Protein AF-A0A5R8WIN7-F1 (afdb_monomer)

Solvent-accessible surface area (backbone atoms only — not comparable to full-atom values): 8997 Å² total; per-residue (Å²): 134,65,48,34,38,40,41,27,43,54,44,61,59,91,63,61,66,78,70,47,39,61,51,52,53,49,53,54,49,48,39,52,52,53,24,51,54,38,38,76,71,63,28,45,42,38,17,36,42,19,38,67,40,71,72,57,48,56,53,51,52,52,47,36,61,76,68,68,52,62,88,74,41,62,40,78,40,64,68,88,68,51,72,68,55,49,50,52,42,50,51,45,54,48,51,52,52,51,51,62,56,36,62,74,82,56,88,80,85,71,91,79,70,72,74,48,61,43,47,55,55,31,42,52,52,39,50,55,55,48,50,69,76,40,56,72,47,67,92,48,53,56,84,80,81,48,72,95,78,41,90,57,76,36,66,37,48,87

Organism: NCBI:txid2025313

Mean predicted aligned error: 6.23 Å

Secondary structure (DSSP, 8-state):
-PPEEEEEEEE--S---TTHHHHHHHHHHHHHHHHHHHHHTT-EEEEEEEES-HHHHHHHHHHHHHTTPPTTSEEEE-----HHHHHHHHHHHHHHHHHHHHTTT--SS-TT--TTHHHHHHHHHHHHHHHHH-GGGTTT------GGG---SEEEE-

Nearest PDB structures (foldseek):
  8aer-assembly1_A  TM=4.902E-01  e=1.896E+00  Chloroflexus aurantiacus J-10-fl
  6pb3-assembly1_A  TM=5.197E-01  e=5.372E+00  marine metagenome
  3ldf-assembly1_A  TM=4.656E-01  e=4.716E+00  Streptococcus mutans UA159
  3va3-assembly1_B  TM=2.639E-01  e=3.406E+00  Escherichia coli K-12

Structure (mmCIF, N/CA/C/O backbone):
data_AF-A0A5R8WIN7-F1
#
_entry.id   AF-A0A5R8WIN7-F1
#
loop_
_atom_site.group_PDB
_atom_site.id
_atom_site.type_symbol
_atom_site.label_atom_id
_atom_site.label_alt_id
_atom_site.label_comp_id
_atom_site.label_asym_id
_atom_site.label_entity_id
_atom_site.label_seq_id
_atom_site.pdbx_PDB_ins_code
_at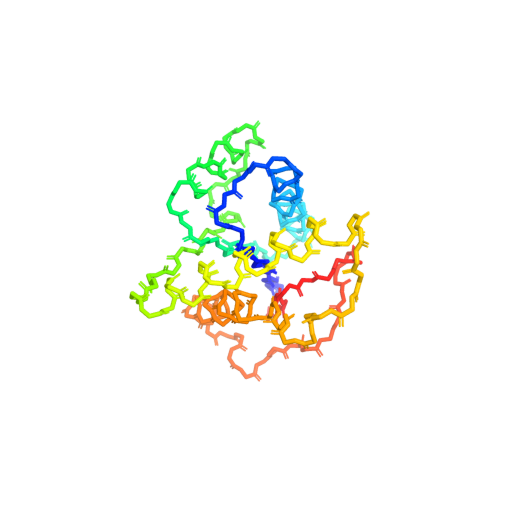om_site.Cartn_x
_atom_site.Cartn_y
_atom_site.Cartn_z
_atom_site.occupancy
_atom_site.B_iso_or_equiv
_atom_site.auth_seq_id
_atom_site.auth_comp_id
_atom_site.auth_asym_id
_atom_site.auth_atom_id
_atom_site.pdbx_PDB_model_num
ATOM 1 N N . MET A 1 1 ? -12.106 -4.880 25.386 1.00 61.53 1 MET A N 1
ATOM 2 C CA . MET A 1 1 ? -10.945 -4.252 24.720 1.00 61.53 1 MET A CA 1
ATOM 3 C C . MET A 1 1 ? -11.225 -4.264 23.227 1.00 61.53 1 MET A C 1
ATOM 5 O O . MET A 1 1 ? -11.800 -5.241 22.769 1.00 61.53 1 MET A O 1
ATOM 9 N N . SER A 1 2 ? -10.935 -3.175 22.514 1.00 79.94 2 SER A N 1
ATOM 10 C CA . SER A 1 2 ? -11.125 -3.096 21.058 1.00 79.94 2 SER A CA 1
ATOM 11 C C . SER A 1 2 ? -9.909 -3.725 20.375 1.00 79.94 2 SER A C 1
ATOM 13 O O . SER A 1 2 ? -8.787 -3.333 20.688 1.00 79.94 2 SER A O 1
ATOM 15 N N . THR A 1 3 ? -10.124 -4.720 19.513 1.00 92.06 3 THR A N 1
ATOM 16 C CA . THR A 1 3 ? -9.058 -5.355 18.722 1.00 92.06 3 THR A CA 1
ATOM 17 C C . THR A 1 3 ? -8.518 -4.367 17.693 1.00 92.06 3 THR A C 1
ATOM 19 O O . THR A 1 3 ? -9.284 -3.620 17.081 1.00 92.06 3 THR A O 1
ATOM 22 N N . THR A 1 4 ? -7.206 -4.362 17.489 1.00 93.94 4 THR A N 1
ATOM 23 C CA . THR A 1 4 ? -6.546 -3.586 16.438 1.00 93.94 4 THR A CA 1
ATOM 24 C C . THR A 1 4 ? -6.247 -4.481 15.248 1.00 93.94 4 THR A C 1
ATOM 26 O O . THR A 1 4 ? -5.699 -5.562 15.421 1.00 93.94 4 THR A O 1
ATOM 29 N N . HIS A 1 5 ? -6.562 -4.023 14.038 1.00 94.44 5 HIS A N 1
ATOM 30 C CA . HIS A 1 5 ? -6.241 -4.691 12.779 1.00 94.44 5 HIS A CA 1
ATOM 31 C C . HIS A 1 5 ? -5.295 -3.831 11.943 1.00 94.44 5 HIS A C 1
ATOM 33 O O . HIS A 1 5 ? -5.475 -2.620 11.819 1.00 94.44 5 HIS A O 1
ATOM 39 N N . VAL A 1 6 ? -4.295 -4.454 11.334 1.00 95.50 6 VAL A N 1
ATOM 40 C CA . VAL A 1 6 ? -3.346 -3.780 10.450 1.00 95.50 6 VAL A CA 1
ATOM 41 C C . VAL A 1 6 ? -3.300 -4.508 9.118 1.00 95.50 6 VAL A C 1
ATOM 43 O O . VAL A 1 6 ? -3.049 -5.710 9.076 1.00 95.50 6 VAL A O 1
ATOM 46 N N . PHE A 1 7 ? -3.548 -3.771 8.038 1.00 95.94 7 PHE A N 1
ATOM 47 C CA . PHE A 1 7 ? -3.573 -4.269 6.665 1.00 95.94 7 PHE A CA 1
ATOM 48 C C . PHE A 1 7 ? -2.446 -3.628 5.863 1.00 95.94 7 PHE A C 1
ATOM 50 O O . PHE A 1 7 ? -2.218 -2.424 5.971 1.00 95.94 7 PHE A O 1
ATOM 57 N N . GLY A 1 8 ? -1.775 -4.403 5.019 1.00 95.88 8 GLY A N 1
ATOM 58 C CA . GLY A 1 8 ? -0.698 -3.910 4.174 1.00 95.88 8 GLY A CA 1
ATOM 59 C C . GLY A 1 8 ? -0.784 -4.419 2.742 1.00 95.88 8 GLY A C 1
ATOM 60 O O . GLY A 1 8 ? -1.128 -5.577 2.498 1.00 95.88 8 GLY A O 1
ATOM 61 N N . MET A 1 9 ? -0.452 -3.541 1.796 1.00 96.00 9 MET A N 1
ATOM 62 C CA . MET A 1 9 ? -0.209 -3.891 0.398 1.00 96.00 9 MET A CA 1
ATOM 63 C C . MET A 1 9 ? 1.090 -3.255 -0.110 1.00 96.00 9 MET A C 1
ATOM 65 O O . MET A 1 9 ? 1.410 -2.117 0.227 1.00 96.00 9 MET A O 1
ATOM 69 N N . ALA A 1 10 ? 1.818 -3.963 -0.964 1.00 95.31 10 ALA A N 1
ATOM 70 C CA . ALA A 1 10 ? 3.082 -3.566 -1.560 1.00 95.31 10 ALA A CA 1
ATOM 71 C C . ALA A 1 10 ? 2.970 -3.557 -3.089 1.00 95.31 10 ALA A C 1
ATOM 73 O O . ALA A 1 10 ? 2.525 -4.518 -3.719 1.00 95.31 10 ALA A O 1
ATOM 74 N N . LYS A 1 11 ? 3.365 -2.450 -3.730 1.00 94.12 11 LYS A N 1
ATOM 75 C CA . LYS A 1 11 ? 3.283 -2.300 -5.191 1.00 94.12 11 LYS A CA 1
ATOM 76 C C . LYS A 1 11 ? 4.598 -1.788 -5.758 1.00 94.12 11 LYS A C 1
ATOM 78 O O . LYS A 1 11 ? 4.901 -0.601 -5.727 1.00 94.12 11 LYS A O 1
ATOM 83 N N . SER A 1 12 ? 5.341 -2.699 -6.383 1.00 92.12 12 SER A N 1
ATOM 84 C CA . SER A 1 12 ? 6.673 -2.446 -6.950 1.00 92.12 12 SER A CA 1
ATOM 85 C C . SER A 1 12 ? 6.674 -1.806 -8.348 1.00 92.12 12 SER A C 1
ATOM 87 O O . SER A 1 12 ? 7.660 -1.880 -9.080 1.00 92.12 12 SER A O 1
ATOM 89 N N . SER A 1 13 ? 5.556 -1.212 -8.774 1.00 90.19 13 SER A N 1
ATOM 90 C CA . SER A 1 13 ? 5.455 -0.564 -10.088 1.00 90.19 13 SER A CA 1
ATOM 91 C C . SER A 1 13 ? 6.221 0.755 -10.097 1.00 90.19 13 SER A C 1
ATOM 93 O O . SER A 1 13 ? 5.907 1.626 -9.305 1.00 90.19 13 SER A O 1
ATOM 95 N N . LEU A 1 14 ? 7.159 0.925 -11.033 1.00 89.00 14 LEU A N 1
ATOM 96 C CA . LEU A 1 14 ? 7.971 2.147 -11.160 1.00 89.00 14 LEU A CA 1
ATOM 97 C C . LEU A 1 14 ? 7.224 3.340 -11.775 1.00 89.00 14 LEU A C 1
ATOM 99 O O . LEU A 1 14 ? 7.597 4.491 -11.569 1.00 89.00 14 LEU A O 1
ATOM 103 N N . ASP A 1 15 ? 6.177 3.055 -12.544 1.00 89.00 15 ASP A N 1
ATOM 104 C CA . ASP A 1 15 ? 5.336 4.028 -13.232 1.00 89.00 15 ASP A CA 1
ATOM 105 C C . ASP A 1 15 ? 3.861 3.626 -13.105 1.00 89.00 15 ASP A C 1
ATOM 107 O O . ASP A 1 15 ? 3.536 2.478 -12.788 1.00 89.00 15 ASP A O 1
ATOM 111 N N . LEU A 1 16 ? 2.966 4.571 -13.394 1.00 90.44 16 LEU A N 1
ATOM 112 C CA . LEU A 1 16 ? 1.516 4.363 -13.385 1.00 90.44 16 LEU A CA 1
ATOM 113 C C . LEU A 1 16 ? 0.924 4.335 -14.801 1.00 90.44 16 LEU A C 1
ATOM 115 O O . LEU A 1 16 ? -0.207 4.767 -15.012 1.00 90.44 16 LEU A O 1
ATOM 119 N N . LEU A 1 17 ? 1.676 3.854 -15.791 1.00 88.50 17 LEU A N 1
ATOM 120 C CA . LEU A 1 17 ? 1.189 3.768 -17.166 1.00 88.50 17 LEU A CA 1
ATOM 121 C C . LEU A 1 17 ? 0.262 2.559 -17.362 1.00 88.50 17 LEU A C 1
ATOM 123 O O . LEU A 1 17 ? 0.406 1.507 -16.728 1.00 88.50 17 LEU A O 1
ATOM 127 N N . GLY A 1 18 ? -0.697 2.713 -18.277 1.00 87.69 18 GLY A N 1
ATOM 128 C CA . GLY A 1 18 ? -1.672 1.677 -18.616 1.00 87.69 18 GLY A CA 1
ATOM 129 C C . GLY A 1 18 ? -2.487 1.213 -17.405 1.00 87.69 18 GLY A C 1
ATOM 130 O O . GLY A 1 18 ? -2.952 2.021 -16.602 1.00 87.69 18 GLY A O 1
ATOM 131 N N . ALA A 1 19 ? -2.630 -0.108 -17.258 1.00 89.12 19 ALA A N 1
ATOM 132 C CA . ALA A 1 19 ? -3.464 -0.712 -16.219 1.00 89.12 19 ALA A CA 1
ATOM 133 C C . ALA A 1 19 ? -2.927 -0.556 -14.782 1.00 89.12 19 ALA A C 1
ATOM 135 O O . ALA A 1 19 ? -3.646 -0.816 -13.816 1.00 89.12 19 ALA A O 1
ATOM 136 N N . LYS A 1 20 ? -1.659 -0.152 -14.612 1.00 92.25 20 LYS A N 1
ATOM 137 C CA . LYS A 1 20 ? -1.011 -0.066 -13.292 1.00 92.25 20 LYS A CA 1
ATOM 138 C C . LYS A 1 20 ? -1.682 0.972 -12.397 1.00 92.25 20 LYS A C 1
ATOM 140 O O . LYS A 1 20 ? -1.847 0.725 -11.206 1.00 92.25 20 LYS A O 1
ATOM 145 N N . ARG A 1 21 ? -2.125 2.094 -12.977 1.00 94.19 21 ARG A N 1
ATOM 146 C CA . ARG A 1 21 ? -2.829 3.152 -12.243 1.00 94.19 21 ARG A CA 1
ATOM 147 C C . ARG A 1 21 ? -4.125 2.647 -11.619 1.00 94.19 21 ARG A C 1
ATOM 149 O O . ARG A 1 21 ? -4.323 2.844 -10.429 1.00 94.19 21 ARG A O 1
ATOM 156 N N . GLN A 1 22 ? -4.976 1.987 -12.408 1.00 95.19 22 GLN A N 1
ATOM 157 C CA . GLN A 1 22 ? -6.265 1.492 -11.915 1.00 95.19 22 GLN A CA 1
ATOM 158 C C . GLN A 1 22 ? -6.079 0.376 -10.884 1.00 95.19 22 GLN A C 1
ATOM 160 O O . GLN A 1 22 ? -6.812 0.327 -9.903 1.00 95.19 22 GLN A O 1
ATOM 165 N N . LYS A 1 23 ? -5.076 -0.495 -11.072 1.00 94.56 23 LYS A N 1
ATOM 166 C CA . LYS A 1 23 ? -4.745 -1.538 -10.091 1.00 94.56 23 LYS A CA 1
ATOM 167 C C . LYS A 1 23 ? -4.302 -0.941 -8.755 1.00 94.56 23 LYS A C 1
ATOM 169 O O . LYS A 1 23 ? -4.819 -1.351 -7.724 1.00 94.56 23 LYS A O 1
ATOM 174 N N . LEU A 1 24 ? -3.413 0.053 -8.779 1.00 96.75 24 LEU A N 1
ATOM 175 C CA . LEU A 1 24 ? -2.968 0.732 -7.563 1.00 96.75 24 LEU A CA 1
ATOM 176 C C . LEU A 1 24 ? -4.114 1.497 -6.879 1.00 96.75 24 LEU A C 1
ATOM 178 O O . LEU A 1 24 ? -4.231 1.438 -5.660 1.00 96.75 24 LEU A O 1
ATOM 182 N N . GLU A 1 25 ? -4.973 2.181 -7.644 1.00 97.69 25 GLU A N 1
ATOM 183 C CA . GLU A 1 25 ? -6.157 2.871 -7.100 1.00 97.69 25 GLU A CA 1
ATOM 184 C C . GLU A 1 25 ? -7.109 1.876 -6.424 1.00 97.69 25 GLU A C 1
ATOM 186 O O . GLU A 1 25 ? -7.597 2.135 -5.327 1.00 97.69 25 GLU A O 1
ATOM 191 N N . LEU A 1 26 ? -7.326 0.708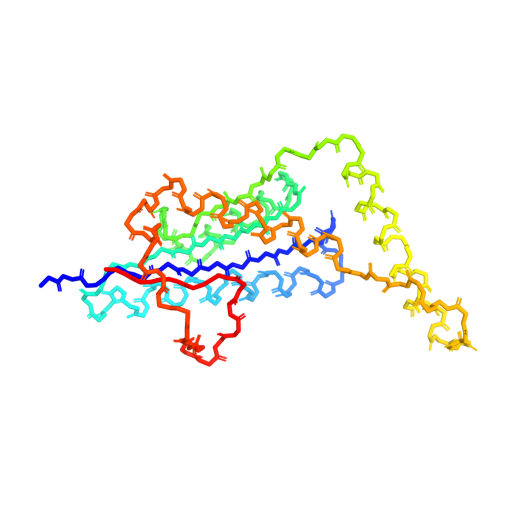 -7.035 1.00 96.94 26 LEU A N 1
ATOM 192 C CA . LEU A 1 26 ? -8.150 -0.351 -6.459 1.00 96.94 26 LEU A CA 1
ATOM 193 C C . LEU A 1 26 ? -7.544 -0.915 -5.167 1.00 96.94 26 LEU A C 1
ATOM 195 O O . LEU A 1 26 ? -8.267 -1.106 -4.195 1.00 96.94 26 LEU A O 1
ATOM 199 N N . ASP A 1 27 ? -6.236 -1.160 -5.140 1.00 96.94 27 ASP A N 1
ATOM 200 C CA . ASP A 1 27 ? -5.528 -1.639 -3.947 1.00 96.94 27 ASP A CA 1
ATOM 201 C C . ASP A 1 27 ? -5.590 -0.619 -2.798 1.00 96.94 27 ASP A C 1
ATOM 203 O O . ASP A 1 27 ? -5.882 -0.979 -1.657 1.00 96.94 27 ASP A O 1
ATOM 207 N N . PHE A 1 28 ? -5.435 0.671 -3.106 1.00 98.12 28 PHE A N 1
ATOM 208 C CA . PHE A 1 28 ? -5.662 1.754 -2.149 1.00 98.12 28 PHE A CA 1
ATOM 209 C C . PHE A 1 28 ? -7.099 1.746 -1.602 1.00 98.12 28 PHE A C 1
ATOM 211 O O . PHE A 1 28 ? -7.301 1.797 -0.389 1.00 98.12 28 PHE A O 1
ATOM 218 N N . LEU A 1 29 ? -8.107 1.622 -2.471 1.00 98.00 29 LEU A N 1
ATOM 219 C CA . LEU A 1 29 ? -9.512 1.580 -2.053 1.00 98.00 29 LEU A CA 1
ATOM 220 C C . LEU A 1 29 ? -9.849 0.337 -1.221 1.00 98.00 29 LEU A C 1
ATOM 222 O O . LEU A 1 29 ? -10.664 0.432 -0.305 1.00 98.00 29 LEU A O 1
ATOM 226 N N . ARG A 1 30 ? -9.206 -0.810 -1.480 1.00 97.62 30 ARG A N 1
ATOM 227 C CA . ARG A 1 30 ? -9.345 -2.012 -0.641 1.00 97.62 30 ARG A CA 1
ATOM 228 C C . ARG A 1 30 ? -8.882 -1.749 0.787 1.00 97.62 30 ARG A C 1
ATOM 230 O O . ARG A 1 30 ? -9.608 -2.097 1.714 1.00 97.62 30 ARG A O 1
ATOM 237 N N . LEU A 1 31 ? -7.724 -1.108 0.966 1.00 98.00 31 LEU A N 1
ATOM 238 C CA . LEU A 1 31 ? -7.218 -0.732 2.291 1.00 98.00 31 LEU A CA 1
ATOM 239 C C . LEU A 1 31 ? -8.182 0.216 3.011 1.00 98.00 31 LEU A C 1
ATOM 241 O O . LEU A 1 31 ? -8.525 -0.028 4.166 1.00 98.00 31 LEU A O 1
ATOM 245 N N . VAL A 1 32 ? -8.664 1.256 2.320 1.00 98.25 32 VAL A N 1
ATOM 246 C CA . VAL A 1 32 ? -9.641 2.209 2.876 1.00 98.25 32 VAL A CA 1
ATOM 247 C C . VAL A 1 32 ? -10.903 1.484 3.339 1.00 98.25 32 VAL A C 1
ATOM 249 O O . VAL A 1 32 ? -11.319 1.650 4.485 1.00 98.25 32 VAL A O 1
ATOM 252 N N . TYR A 1 33 ? -11.481 0.651 2.471 1.00 97.69 33 TYR A N 1
ATOM 253 C CA . TYR A 1 33 ? -12.700 -0.092 2.771 1.00 97.69 33 TYR A CA 1
ATOM 254 C C . TYR A 1 33 ? -12.514 -1.046 3.953 1.00 97.69 33 TYR A C 1
ATOM 256 O O . TYR A 1 33 ? -13.355 -1.072 4.850 1.00 97.69 33 TYR A O 1
ATOM 264 N N . ALA A 1 34 ? -11.403 -1.786 3.996 1.00 97.00 34 ALA A N 1
ATOM 265 C CA . ALA A 1 34 ? -11.111 -2.688 5.103 1.00 97.00 34 ALA A CA 1
ATOM 266 C C . ALA A 1 34 ? -10.995 -1.935 6.430 1.00 97.00 34 ALA A C 1
ATOM 268 O O . ALA A 1 34 ? -11.644 -2.302 7.409 1.00 97.00 34 ALA A O 1
ATOM 269 N N . CYS A 1 35 ? -10.249 -0.830 6.458 1.00 97.50 35 CYS A N 1
ATOM 270 C CA . CYS A 1 35 ? -10.087 -0.060 7.686 1.00 97.50 35 CYS A CA 1
ATOM 271 C C . CYS A 1 35 ? -11.417 0.529 8.170 1.00 97.50 35 CYS A C 1
ATOM 273 O O . CYS A 1 35 ? -11.758 0.392 9.343 1.00 97.50 35 CYS A O 1
ATOM 275 N N . GLN A 1 36 ? -12.206 1.118 7.267 1.00 97.25 36 GLN A N 1
ATOM 276 C CA . GLN A 1 36 ? -13.527 1.655 7.602 1.00 97.25 36 GLN A CA 1
ATOM 277 C C . GLN A 1 36 ? -14.487 0.569 8.088 1.00 97.25 36 GLN A C 1
ATOM 279 O O . GLN A 1 36 ? -15.213 0.789 9.055 1.00 97.25 36 GLN A O 1
ATOM 284 N N . HIS A 1 37 ? -14.477 -0.608 7.456 1.00 96.50 37 HIS A N 1
ATOM 285 C CA . HIS A 1 37 ? -15.310 -1.734 7.862 1.00 96.50 37 HIS A CA 1
ATOM 286 C C . HIS A 1 37 ? -15.018 -2.144 9.308 1.00 96.50 37 HIS A C 1
ATOM 288 O O . HIS A 1 37 ? -15.935 -2.217 10.123 1.00 96.50 37 HIS A O 1
ATOM 294 N N . TYR A 1 38 ? -13.753 -2.364 9.663 1.00 95.62 38 TYR A N 1
ATOM 295 C CA . TYR A 1 38 ? -13.391 -2.768 11.023 1.00 95.62 38 TYR A CA 1
ATOM 296 C C . TYR A 1 38 ? -13.625 -1.650 12.050 1.00 95.62 38 TYR A C 1
ATOM 298 O O . TYR A 1 38 ? -14.132 -1.924 13.138 1.00 95.62 38 TYR A O 1
ATOM 306 N N . GLN A 1 39 ? -13.361 -0.389 11.694 1.00 96.44 39 GLN A N 1
ATOM 307 C CA . GLN A 1 39 ? -13.676 0.757 12.556 1.00 96.44 39 GLN A CA 1
ATOM 308 C C . GLN A 1 39 ? -15.178 0.887 12.834 1.00 96.44 39 GLN A C 1
ATOM 310 O O . GLN A 1 39 ? -15.575 1.108 13.978 1.00 96.44 39 GLN A O 1
ATOM 315 N N . ALA A 1 40 ? -16.028 0.666 11.827 1.00 96.12 40 ALA A N 1
ATOM 316 C CA . ALA A 1 40 ? -17.482 0.657 11.996 1.00 96.12 40 ALA A CA 1
ATOM 317 C C . ALA A 1 40 ? -17.974 -0.482 12.912 1.00 96.12 40 ALA A C 1
ATOM 319 O O . ALA A 1 40 ? -19.028 -0.361 13.529 1.00 96.12 40 ALA A O 1
ATOM 320 N N . ASN A 1 41 ? -17.195 -1.560 13.042 1.00 95.25 41 ASN A N 1
ATOM 321 C CA . ASN A 1 41 ? -17.459 -2.683 13.944 1.00 95.25 41 ASN A CA 1
ATOM 322 C C . ASN A 1 41 ? -16.782 -2.528 15.322 1.00 95.25 41 ASN A C 1
ATOM 324 O O . ASN A 1 41 ? -16.645 -3.498 16.064 1.00 95.25 41 ASN A O 1
ATOM 328 N N . GLY A 1 42 ? -16.343 -1.317 15.682 1.00 96.19 42 GLY A N 1
ATOM 329 C CA . GLY A 1 42 ? -15.782 -1.023 17.003 1.00 96.19 42 GLY A CA 1
ATOM 330 C C . GLY A 1 42 ? -14.339 -1.493 17.207 1.00 96.19 42 GLY A C 1
ATOM 331 O O . GLY A 1 42 ? -13.869 -1.521 18.348 1.00 96.19 42 GLY A O 1
ATOM 332 N N . CYS A 1 43 ? -13.632 -1.856 16.134 1.00 95.75 43 CYS A N 1
ATOM 333 C CA . CYS A 1 43 ? -12.207 -2.188 16.153 1.00 95.75 43 CYS A CA 1
ATOM 334 C C . CYS A 1 43 ? -11.344 -0.953 15.843 1.00 95.75 43 CYS A C 1
ATOM 336 O O . CYS A 1 43 ? -11.816 0.023 15.262 1.00 95.75 43 CYS A O 1
ATOM 338 N N . GLN A 1 44 ? -10.054 -0.997 16.166 1.00 95.69 44 GLN A N 1
ATOM 339 C CA . GLN A 1 44 ? -9.079 -0.099 15.547 1.00 95.69 44 GLN A CA 1
ATOM 340 C C . GLN A 1 44 ? -8.588 -0.727 14.243 1.00 95.69 44 GLN A C 1
ATOM 342 O O . GLN A 1 44 ? -8.425 -1.943 14.164 1.00 95.69 44 GLN A O 1
ATOM 347 N N . ALA A 1 45 ? -8.357 0.082 13.210 1.00 96.25 45 ALA A N 1
ATOM 348 C CA . ALA A 1 45 ? -7.839 -0.425 11.947 1.00 96.25 45 ALA A CA 1
ATOM 349 C C . ALA A 1 45 ? -6.950 0.589 11.230 1.00 96.25 45 ALA A C 1
ATOM 351 O O . ALA A 1 45 ? -7.306 1.768 11.160 1.00 96.25 45 ALA A O 1
ATOM 352 N N . PHE A 1 46 ? -5.835 0.102 10.684 1.00 96.88 46 PHE A N 1
ATOM 353 C CA . PHE A 1 46 ? -4.833 0.895 9.972 1.00 96.88 46 PHE A CA 1
ATOM 354 C C . PHE A 1 46 ? -4.415 0.204 8.674 1.00 96.88 46 PHE A C 1
ATOM 356 O O . PHE A 1 46 ? -4.171 -1.004 8.650 1.00 96.88 46 PHE A O 1
ATOM 363 N N . GLY A 1 47 ? -4.316 0.976 7.596 1.00 97.75 47 GLY A N 1
ATOM 364 C CA . GLY A 1 47 ? -3.847 0.513 6.298 1.00 97.75 47 GLY A CA 1
ATOM 365 C C . GLY A 1 47 ? -2.445 1.027 6.001 1.00 97.75 47 GLY A C 1
ATOM 366 O O . GLY A 1 47 ? -2.108 2.156 6.345 1.00 97.75 47 GLY A O 1
ATOM 367 N N . TYR A 1 48 ? -1.645 0.229 5.306 1.00 98.12 48 TYR A N 1
ATOM 368 C CA . TYR A 1 48 ? -0.324 0.612 4.825 1.00 98.12 48 TYR A CA 1
ATOM 369 C C . TYR A 1 48 ? -0.184 0.255 3.349 1.00 98.12 48 TYR A C 1
ATOM 371 O O . TYR A 1 48 ? -0.507 -0.856 2.932 1.00 98.12 48 TYR A O 1
ATOM 379 N N . LEU A 1 49 ? 0.308 1.196 2.548 1.00 98.06 49 LEU A N 1
ATOM 380 C CA . LEU A 1 49 ? 0.566 0.985 1.129 1.00 98.06 49 LEU A CA 1
ATOM 381 C C . LEU A 1 49 ? 2.014 1.351 0.807 1.00 98.06 49 LEU A C 1
ATOM 383 O O . LEU A 1 49 ? 2.389 2.524 0.837 1.00 98.06 49 LEU A O 1
ATOM 387 N N . ALA A 1 50 ? 2.819 0.342 0.482 1.00 97.38 50 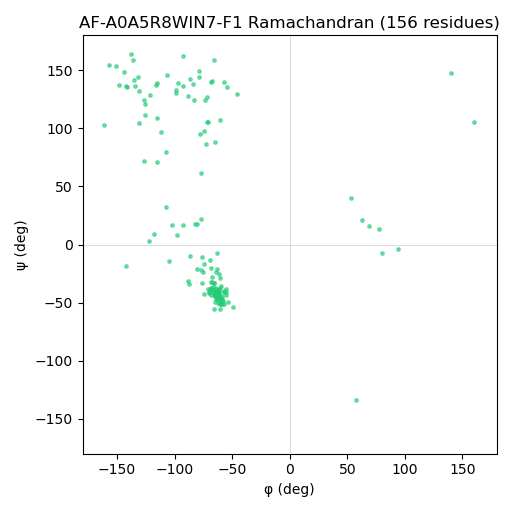ALA A N 1
ATOM 388 C CA . ALA A 1 50 ? 4.201 0.531 0.072 1.00 97.38 50 ALA A CA 1
ATOM 389 C C . ALA A 1 50 ? 4.308 0.753 -1.442 1.00 97.38 50 ALA A C 1
ATOM 391 O O . ALA A 1 50 ? 3.789 -0.037 -2.238 1.00 97.38 50 ALA A O 1
ATOM 392 N N . VAL A 1 51 ? 4.987 1.829 -1.844 1.00 96.25 51 VAL A N 1
ATOM 393 C CA . VAL A 1 51 ? 5.174 2.238 -3.247 1.00 96.25 51 VAL A CA 1
ATOM 394 C C . VAL A 1 51 ? 6.618 2.662 -3.498 1.00 96.25 51 VAL A C 1
ATOM 396 O O . VAL A 1 51 ? 7.346 3.016 -2.580 1.00 96.25 51 VAL A O 1
ATOM 399 N N . THR A 1 52 ? 7.054 2.640 -4.755 1.00 93.44 52 THR A N 1
ATOM 400 C CA . THR A 1 52 ? 8.482 2.775 -5.095 1.00 93.44 52 THR A CA 1
ATOM 401 C C . THR A 1 52 ? 8.983 4.210 -5.232 1.00 93.44 52 THR A C 1
ATOM 403 O O . THR A 1 52 ? 10.177 4.404 -5.438 1.00 93.44 52 THR A O 1
ATOM 406 N N . SER A 1 53 ? 8.111 5.224 -5.238 1.00 92.75 53 SER A N 1
ATOM 407 C CA . SER A 1 53 ? 8.542 6.608 -5.472 1.00 92.75 53 SER A CA 1
ATOM 408 C C . SER A 1 53 ? 7.587 7.660 -4.914 1.00 92.75 53 SER A C 1
ATOM 410 O O . SER A 1 53 ? 6.373 7.455 -4.845 1.00 92.75 53 SER A O 1
ATOM 412 N N . ALA A 1 54 ? 8.142 8.840 -4.627 1.00 91.94 54 ALA A N 1
ATOM 413 C CA . ALA A 1 54 ? 7.387 10.022 -4.210 1.00 91.94 54 ALA A CA 1
ATOM 414 C C . ALA A 1 54 ? 6.370 10.491 -5.272 1.00 91.94 54 ALA A C 1
ATOM 416 O O . ALA A 1 54 ? 5.321 11.039 -4.950 1.00 91.94 54 ALA A O 1
ATOM 417 N N . ALA A 1 55 ? 6.630 10.249 -6.560 1.00 93.38 55 ALA A N 1
ATOM 418 C CA . ALA A 1 55 ? 5.669 10.580 -7.614 1.00 93.38 55 ALA A CA 1
ATOM 419 C C . ALA A 1 55 ? 4.391 9.727 -7.511 1.00 93.38 55 ALA A C 1
ATOM 421 O O . ALA A 1 55 ? 3.281 10.226 -7.711 1.00 93.38 55 ALA A O 1
ATOM 422 N N . ILE A 1 56 ? 4.537 8.441 -7.174 1.00 95.38 56 ILE A N 1
ATOM 423 C CA . ILE A 1 56 ? 3.400 7.545 -6.938 1.00 95.38 56 ILE A CA 1
ATOM 424 C C . ILE A 1 56 ? 2.694 7.929 -5.639 1.00 95.38 56 ILE A C 1
ATOM 426 O O . ILE A 1 56 ? 1.467 7.996 -5.618 1.00 95.38 56 ILE A O 1
ATOM 430 N N . GLU A 1 57 ? 3.453 8.255 -4.593 1.00 95.31 57 GLU A N 1
ATOM 431 C CA . GLU A 1 57 ? 2.923 8.762 -3.324 1.00 95.31 57 GLU A CA 1
ATOM 432 C C . GLU A 1 57 ? 2.006 9.979 -3.535 1.00 95.31 57 GLU A C 1
ATOM 434 O O . GLU A 1 57 ? 0.852 9.974 -3.107 1.00 95.31 57 GLU A O 1
ATOM 439 N N . GLN A 1 58 ? 2.460 10.979 -4.297 1.00 95.69 58 GLN A N 1
ATOM 440 C CA . GLN A 1 58 ? 1.659 12.155 -4.649 1.00 95.69 58 GLN A CA 1
ATOM 441 C C . GLN A 1 58 ? 0.380 11.789 -5.413 1.00 95.69 58 GLN A C 1
ATOM 443 O O . GLN A 1 58 ? -0.657 12.435 -5.245 1.00 95.69 58 GLN A O 1
ATOM 448 N N . GLN A 1 59 ? 0.423 10.762 -6.265 1.00 96.81 59 GLN A N 1
ATOM 449 C CA . GLN A 1 59 ? -0.772 10.291 -6.957 1.00 96.81 59 GLN A CA 1
ATOM 450 C C . GLN A 1 59 ? -1.761 9.617 -5.996 1.00 96.81 59 GLN A C 1
ATOM 452 O O . GLN A 1 59 ? -2.965 9.835 -6.143 1.00 96.81 59 GLN A O 1
ATOM 457 N N . VAL A 1 60 ? -1.281 8.856 -5.008 1.00 96.62 60 VAL A N 1
ATOM 458 C CA . VAL A 1 60 ? -2.143 8.276 -3.969 1.00 96.62 60 VAL A CA 1
ATOM 459 C C . VAL A 1 60 ? -2.723 9.363 -3.065 1.00 96.62 60 VAL A C 1
ATOM 461 O O . VAL A 1 60 ? -3.913 9.325 -2.767 1.00 96.62 60 VAL A O 1
ATOM 464 N N . ALA A 1 61 ? -1.949 10.393 -2.718 1.00 95.81 61 ALA A N 1
ATOM 465 C CA . ALA A 1 61 ? -2.447 11.540 -1.959 1.00 95.81 61 ALA A CA 1
ATOM 466 C C . ALA A 1 61 ? -3.626 12.234 -2.668 1.00 95.81 61 ALA A C 1
ATOM 468 O O . ALA A 1 61 ? -4.639 12.542 -2.040 1.00 95.81 61 ALA A O 1
ATOM 469 N N . LYS A 1 62 ? -3.563 12.389 -4.000 1.00 97.19 62 LYS A N 1
ATOM 470 C CA . LYS A 1 62 ? -4.698 12.903 -4.794 1.00 97.19 62 LYS A CA 1
ATOM 471 C C . LYS A 1 62 ? -5.939 12.016 -4.676 1.00 97.19 62 LYS A C 1
ATOM 473 O O . LYS A 1 62 ? -7.052 12.539 -4.655 1.00 97.19 62 LYS A O 1
ATOM 478 N N . TRP A 1 63 ? -5.778 10.694 -4.614 1.00 98.00 63 TRP A N 1
ATOM 479 C CA . TRP A 1 63 ? -6.900 9.780 -4.388 1.00 98.00 63 TRP A CA 1
ATOM 480 C C . TRP A 1 63 ? -7.449 9.886 -2.971 1.00 98.00 63 TRP A C 1
ATOM 482 O O . TRP A 1 63 ? -8.665 9.934 -2.817 1.00 98.00 63 TRP A O 1
ATOM 492 N N . ALA A 1 64 ? -6.592 10.003 -1.957 1.00 97.56 64 ALA A N 1
ATOM 493 C CA . ALA A 1 64 ? -7.031 10.243 -0.587 1.00 97.56 64 ALA A CA 1
ATOM 494 C C . ALA A 1 64 ? -7.914 11.500 -0.499 1.00 97.56 64 ALA A C 1
ATOM 496 O O . ALA A 1 64 ? -8.997 11.443 0.078 1.00 97.56 64 ALA A O 1
ATOM 497 N N . THR A 1 65 ? -7.528 12.594 -1.169 1.00 97.38 65 THR A N 1
ATOM 498 C CA . THR A 1 65 ? -8.368 13.798 -1.282 1.00 97.38 65 THR A CA 1
ATOM 499 C C . THR A 1 65 ? -9.660 13.538 -2.061 1.00 97.38 65 THR A C 1
ATOM 501 O O . THR A 1 65 ? -10.737 13.874 -1.579 1.00 97.38 65 THR A O 1
ATOM 504 N N . LYS A 1 66 ? -9.578 12.919 -3.248 1.00 97.88 66 LYS A N 1
ATOM 505 C CA . LYS A 1 66 ? -10.737 12.611 -4.112 1.00 97.88 66 LYS A CA 1
ATOM 506 C C . LYS A 1 66 ? -11.803 11.787 -3.385 1.00 97.88 66 LYS A C 1
ATOM 508 O O . LYS A 1 66 ? -12.989 12.022 -3.584 1.00 97.88 66 LYS A O 1
ATOM 513 N N . TYR A 1 67 ? -11.375 10.817 -2.584 1.00 97.75 67 TYR A N 1
ATOM 514 C CA . TYR A 1 67 ? -12.245 9.881 -1.875 1.00 97.75 67 TYR A CA 1
ATOM 515 C C . TYR A 1 67 ? -12.513 10.280 -0.420 1.00 97.75 67 TYR A C 1
ATOM 517 O O . TYR A 1 67 ? -13.111 9.496 0.311 1.00 97.75 67 TYR A O 1
ATOM 525 N N . LEU A 1 68 ? -12.095 11.485 -0.006 1.00 96.81 68 LEU A N 1
ATOM 526 C CA . LEU A 1 68 ? -12.303 12.024 1.343 1.00 96.81 68 LEU A CA 1
ATOM 527 C C . LEU A 1 68 ? -11.812 11.070 2.446 1.00 96.81 68 LEU A C 1
ATOM 529 O O . LEU A 1 68 ? -12.459 10.883 3.475 1.00 96.81 68 LEU A O 1
ATOM 533 N N . VAL A 1 69 ? -10.664 10.437 2.211 1.00 97.12 69 VAL A N 1
ATOM 534 C CA . VAL A 1 69 ? -10.078 9.464 3.132 1.00 97.12 69 VAL A CA 1
ATOM 535 C C . VAL A 1 69 ? -9.540 10.198 4.366 1.00 97.12 69 VAL A C 1
ATOM 537 O O . VAL A 1 69 ? -8.744 11.128 4.205 1.00 97.12 69 VAL A O 1
ATOM 540 N N . PRO A 1 70 ? -9.926 9.795 5.592 1.00 94.69 70 PRO A N 1
ATOM 541 C CA . PRO A 1 70 ? -9.410 10.405 6.810 1.00 94.69 70 PRO A CA 1
ATOM 542 C C . PRO A 1 70 ? -7.877 10.323 6.898 1.00 94.69 70 PRO A C 1
ATOM 544 O O . PRO A 1 70 ? -7.301 9.275 6.575 1.00 94.69 70 PRO A O 1
ATOM 547 N N . PRO A 1 71 ? -7.199 11.384 7.375 1.00 92.75 71 PRO A N 1
ATOM 548 C CA . PRO A 1 71 ? -5.765 11.341 7.629 1.00 92.75 71 PRO A CA 1
ATOM 549 C C . PRO A 1 71 ? -5.392 10.180 8.558 1.00 92.75 71 PRO A C 1
ATOM 551 O O . PRO A 1 71 ? -6.058 9.940 9.562 1.00 92.75 71 PRO A O 1
ATOM 554 N N . GLY A 1 72 ? -4.325 9.456 8.220 1.00 92.06 72 GLY A N 1
ATOM 555 C CA . GLY A 1 72 ? -3.823 8.335 9.019 1.00 92.06 72 GLY A CA 1
ATOM 556 C C . GLY A 1 72 ? -4.570 7.008 8.841 1.00 92.06 72 GLY A C 1
ATOM 557 O O . GLY A 1 72 ? -4.078 5.997 9.333 1.00 92.06 72 GLY A O 1
ATOM 558 N N . LEU A 1 73 ? -5.696 6.971 8.111 1.00 96.44 73 LEU A N 1
ATOM 559 C CA . LEU A 1 73 ? -6.404 5.713 7.837 1.00 96.44 73 LEU A CA 1
ATOM 560 C C . LEU A 1 73 ? -5.557 4.762 6.981 1.00 96.44 73 LEU A C 1
ATOM 562 O O . LEU A 1 73 ? -5.492 3.568 7.258 1.00 96.44 73 LEU A O 1
ATOM 566 N N . VAL A 1 74 ? -4.904 5.305 5.949 1.00 97.69 74 VAL A N 1
ATOM 567 C CA . VAL A 1 74 ? -3.932 4.590 5.116 1.00 97.69 74 VAL A CA 1
ATOM 568 C C . VAL A 1 74 ? -2.629 5.380 5.096 1.00 97.69 74 VAL A C 1
ATOM 570 O O . VAL A 1 74 ? -2.610 6.536 4.676 1.00 97.69 74 VAL A O 1
ATOM 573 N N . GLN A 1 75 ? -1.545 4.757 5.544 1.00 97.38 75 GLN A N 1
ATOM 574 C CA . GLN A 1 75 ? -0.204 5.326 5.557 1.00 97.38 75 GLN A CA 1
ATOM 575 C C . GLN A 1 75 ? 0.595 4.861 4.339 1.00 97.38 75 GLN A C 1
ATOM 577 O O . GLN A 1 75 ? 0.538 3.695 3.945 1.00 97.38 75 GLN A O 1
ATOM 582 N N . LEU A 1 76 ? 1.360 5.773 3.743 1.00 96.88 76 LEU A N 1
ATOM 583 C CA . LEU A 1 76 ? 2.235 5.459 2.617 1.00 96.88 76 LEU A CA 1
ATOM 584 C C . LEU A 1 76 ? 3.635 5.119 3.115 1.00 96.88 76 LEU A C 1
ATOM 586 O O . LEU A 1 76 ? 4.179 5.796 3.984 1.00 96.88 76 LEU A O 1
ATOM 590 N N . VAL A 1 77 ? 4.213 4.064 2.545 1.00 96.69 77 VAL A N 1
ATOM 591 C CA . VAL A 1 77 ? 5.593 3.650 2.801 1.00 96.69 77 VAL A CA 1
ATOM 592 C C . VAL A 1 77 ? 6.372 3.804 1.503 1.00 96.69 77 VAL A C 1
ATOM 594 O O . VAL A 1 77 ? 6.173 3.051 0.552 1.00 96.69 77 VAL A O 1
ATOM 597 N N . VAL A 1 78 ? 7.260 4.792 1.458 1.00 95.50 78 VAL A N 1
ATOM 598 C CA . VAL A 1 78 ? 8.182 4.995 0.337 1.00 95.50 78 VAL A CA 1
ATOM 599 C C . VAL A 1 78 ? 9.588 4.692 0.849 1.00 95.50 78 VAL A C 1
ATOM 601 O O . VAL A 1 78 ? 10.183 5.547 1.507 1.00 95.50 78 VAL A O 1
ATOM 604 N N . PRO A 1 79 ? 10.117 3.473 0.644 1.00 91.88 79 PRO A N 1
ATOM 605 C CA . PRO A 1 79 ? 11.445 3.155 1.136 1.00 91.88 79 PRO A CA 1
ATOM 606 C C . PRO A 1 79 ? 12.502 3.953 0.376 1.00 91.88 79 PRO A C 1
ATOM 608 O O . PRO A 1 79 ? 12.429 4.117 -0.843 1.00 91.88 79 PRO A O 1
ATOM 611 N N . ALA A 1 80 ? 13.511 4.416 1.109 1.00 90.44 80 ALA A N 1
ATOM 612 C CA . ALA A 1 80 ? 14.739 4.906 0.508 1.00 90.44 80 ALA A CA 1
ATOM 613 C C . ALA A 1 80 ? 15.506 3.699 -0.042 1.00 90.44 80 ALA A C 1
ATOM 615 O O . ALA A 1 80 ? 16.046 2.908 0.729 1.00 90.44 80 ALA A O 1
ATOM 616 N N . LEU A 1 81 ? 15.495 3.538 -1.362 1.00 87.94 81 LEU A N 1
ATOM 617 C CA . LEU A 1 81 ? 16.232 2.475 -2.037 1.00 87.94 81 LEU A CA 1
ATOM 618 C C . LEU A 1 81 ? 17.676 2.916 -2.258 1.00 87.94 81 LEU A C 1
ATOM 620 O O . LEU A 1 81 ? 17.925 4.053 -2.660 1.00 87.94 81 LEU A O 1
ATOM 624 N N . SER A 1 82 ? 18.620 2.010 -2.027 1.00 89.88 82 SER A N 1
ATOM 625 C CA . SER A 1 82 ? 20.000 2.191 -2.475 1.00 89.88 82 SER A CA 1
ATOM 626 C C . SER A 1 82 ? 20.083 2.186 -4.003 1.00 89.88 82 SER A C 1
ATOM 628 O O . SER A 1 82 ? 19.229 1.611 -4.685 1.00 89.88 82 SER A O 1
ATOM 630 N N . ASP A 1 83 ? 21.158 2.753 -4.556 1.00 89.81 83 ASP A N 1
ATOM 631 C CA . ASP A 1 83 ? 21.399 2.737 -6.005 1.00 89.81 83 ASP A CA 1
ATOM 632 C C . ASP A 1 83 ? 21.390 1.308 -6.571 1.00 89.81 83 ASP A C 1
ATOM 634 O O . ASP A 1 83 ? 20.841 1.059 -7.645 1.00 89.81 83 ASP A O 1
ATOM 638 N N . ALA A 1 84 ? 21.943 0.345 -5.826 1.00 88.06 84 ALA A N 1
ATOM 639 C CA . ALA A 1 84 ? 21.969 -1.064 -6.211 1.00 88.06 84 ALA A CA 1
ATOM 640 C C . ALA A 1 84 ? 20.561 -1.687 -6.256 1.00 88.06 84 ALA A C 1
ATOM 642 O O . ALA A 1 84 ? 20.223 -2.396 -7.209 1.00 88.06 84 ALA A O 1
ATOM 643 N N . GLU A 1 85 ? 19.712 -1.405 -5.263 1.00 89.25 85 GLU A N 1
ATOM 644 C CA . GLU A 1 85 ? 18.317 -1.865 -5.243 1.00 89.25 85 GLU A CA 1
ATOM 645 C C . GLU A 1 85 ? 17.499 -1.199 -6.349 1.00 89.25 85 GLU A C 1
ATOM 647 O O . GLU A 1 85 ? 16.723 -1.865 -7.035 1.00 89.25 85 GLU A O 1
ATOM 652 N N . GLN A 1 86 ? 17.710 0.098 -6.581 1.00 89.12 86 GLN A N 1
ATOM 653 C CA . GLN A 1 86 ? 17.041 0.834 -7.646 1.00 89.12 86 GLN A CA 1
ATOM 654 C C . GLN A 1 86 ? 17.419 0.284 -9.027 1.00 89.12 86 GLN A C 1
ATOM 656 O O . GLN A 1 86 ? 16.538 0.061 -9.862 1.00 89.12 86 GLN A O 1
ATOM 661 N N . GLN A 1 87 ? 18.703 0.008 -9.270 1.00 88.12 87 GLN A N 1
ATOM 662 C CA . GLN A 1 87 ? 19.167 -0.626 -10.506 1.00 88.12 87 GLN A CA 1
ATOM 663 C C . GLN A 1 87 ? 18.598 -2.038 -10.671 1.00 88.12 87 GLN A C 1
ATOM 665 O O . GLN A 1 87 ? 18.143 -2.391 -11.760 1.00 88.12 87 GLN A O 1
ATOM 670 N N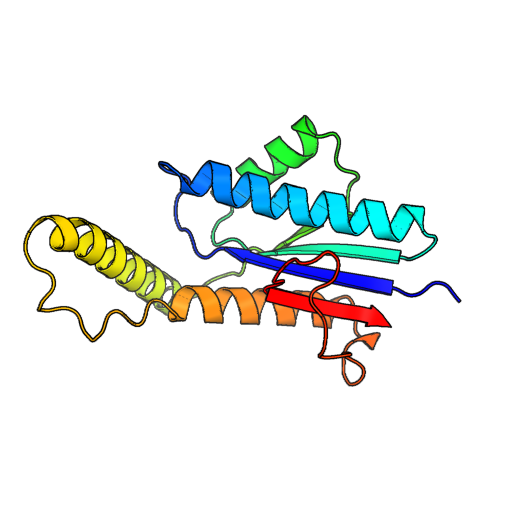 . SER A 1 88 ? 18.560 -2.826 -9.595 1.00 88.38 88 SER A N 1
ATOM 671 C CA . SER A 1 88 ? 17.996 -4.181 -9.606 1.00 88.38 88 SER A CA 1
ATOM 672 C C . SER A 1 88 ? 16.503 -4.168 -9.939 1.00 88.38 88 SER A C 1
ATOM 674 O O . SER A 1 88 ? 16.047 -4.934 -10.793 1.00 88.38 88 SER A O 1
ATOM 676 N N . LEU A 1 89 ? 15.754 -3.233 -9.349 1.00 87.69 89 LEU A N 1
ATOM 677 C CA . LEU A 1 89 ? 14.334 -3.032 -9.619 1.00 87.69 89 LEU A CA 1
ATOM 678 C C . LEU A 1 89 ? 14.091 -2.585 -11.068 1.00 87.69 89 LEU A C 1
ATOM 680 O O . LEU A 1 89 ? 13.216 -3.127 -11.746 1.00 87.69 89 LEU A O 1
ATOM 684 N N . LEU A 1 90 ? 14.885 -1.638 -11.577 1.00 89.50 90 LEU A N 1
ATOM 685 C CA . LEU A 1 90 ? 14.830 -1.199 -12.976 1.00 89.50 90 LEU A CA 1
ATOM 686 C C . LEU A 1 90 ? 15.112 -2.353 -13.943 1.00 89.50 90 LEU A C 1
ATOM 688 O O . LEU A 1 90 ? 14.365 -2.540 -14.907 1.00 89.50 90 LEU A O 1
ATOM 692 N N . ALA A 1 91 ? 16.146 -3.149 -13.671 1.00 86.69 91 ALA A N 1
ATOM 693 C CA . ALA A 1 91 ? 16.513 -4.299 -14.486 1.00 86.69 91 ALA A CA 1
ATOM 694 C C . ALA A 1 91 ? 15.399 -5.358 -14.501 1.00 86.69 91 ALA A C 1
ATOM 696 O O . ALA A 1 91 ? 15.038 -5.853 -15.570 1.00 86.69 91 ALA A O 1
ATOM 697 N N . GLU A 1 92 ? 14.795 -5.661 -13.347 1.00 87.94 92 GLU A N 1
ATOM 698 C CA . GLU A 1 92 ? 13.649 -6.571 -13.253 1.00 87.94 92 GLU A CA 1
ATOM 699 C C . GLU A 1 92 ? 12.452 -6.062 -14.069 1.00 87.94 92 GLU A C 1
ATOM 701 O O . GLU A 1 92 ? 11.892 -6.799 -14.885 1.00 87.94 92 GLU A O 1
ATOM 706 N N . LYS A 1 93 ? 12.071 -4.786 -13.920 1.00 87.50 93 LYS A N 1
ATOM 707 C CA . LYS A 1 93 ? 10.936 -4.230 -14.676 1.00 87.50 93 LYS A CA 1
ATOM 708 C C . LYS A 1 93 ? 11.226 -4.141 -16.175 1.00 87.50 93 LYS A C 1
ATOM 710 O O . LYS A 1 93 ? 10.310 -4.350 -16.973 1.00 87.50 93 LYS A O 1
ATOM 715 N N . GLY A 1 94 ? 12.481 -3.910 -16.559 1.00 83.69 94 GLY A N 1
ATOM 716 C CA . GLY A 1 94 ? 12.952 -4.007 -17.939 1.00 83.69 94 GLY A CA 1
ATOM 717 C C . GLY A 1 94 ? 12.758 -5.412 -18.514 1.00 83.69 94 GLY A C 1
ATOM 718 O O . GLY A 1 94 ? 12.113 -5.560 -19.555 1.00 83.69 94 GLY A O 1
ATOM 719 N N . ARG A 1 95 ? 13.218 -6.450 -17.799 1.00 82.94 95 ARG A N 1
ATOM 720 C CA . ARG A 1 95 ? 13.012 -7.861 -18.178 1.00 82.94 95 ARG A CA 1
ATOM 721 C C . ARG A 1 95 ? 11.529 -8.214 -18.288 1.00 82.94 95 ARG A C 1
ATOM 723 O O . ARG A 1 95 ? 11.125 -8.805 -19.284 1.00 82.94 95 ARG A O 1
ATOM 730 N N . ASN A 1 96 ? 10.700 -7.788 -17.334 1.00 81.31 96 ASN A N 1
ATOM 731 C CA . ASN A 1 96 ? 9.254 -8.036 -17.357 1.00 81.31 96 ASN A CA 1
ATOM 732 C C . ASN A 1 96 ? 8.565 -7.365 -18.554 1.00 81.31 96 ASN A C 1
ATOM 734 O O . ASN A 1 96 ? 7.678 -7.951 -19.176 1.00 81.31 96 ASN A O 1
ATOM 738 N N . ARG A 1 97 ? 8.978 -6.142 -18.911 1.00 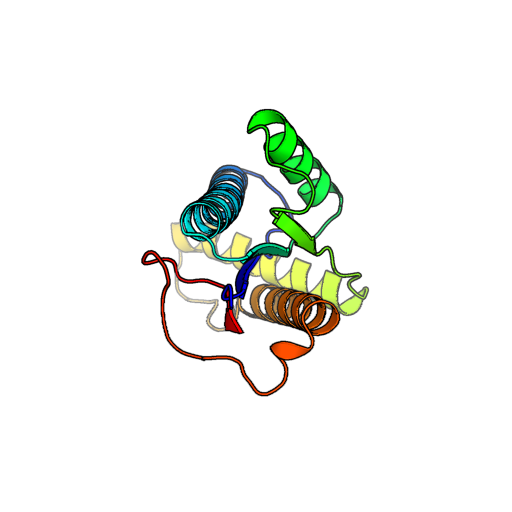80.50 97 ARG A N 1
ATOM 739 C CA . ARG A 1 97 ? 8.467 -5.445 -20.098 1.00 80.50 97 ARG A CA 1
ATOM 740 C C . ARG A 1 97 ? 8.839 -6.190 -21.379 1.00 80.50 97 ARG A C 1
ATOM 742 O O . ARG A 1 97 ? 7.964 -6.399 -22.214 1.00 80.50 97 ARG A O 1
ATOM 749 N N . LEU A 1 98 ? 10.099 -6.605 -21.514 1.00 77.75 98 LEU A N 1
ATOM 750 C CA . LEU A 1 98 ? 10.568 -7.385 -22.662 1.00 77.75 98 LEU A CA 1
ATOM 751 C C . LEU A 1 98 ? 9.862 -8.742 -22.747 1.00 77.75 98 LEU A C 1
ATOM 753 O O . LEU A 1 98 ? 9.394 -9.107 -23.817 1.00 77.75 98 LEU A O 1
ATOM 757 N N . GLY A 1 99 ? 9.699 -9.447 -21.625 1.00 71.62 99 GLY A N 1
ATOM 758 C CA . GLY A 1 99 ? 8.973 -10.715 -21.564 1.00 71.62 99 GLY A CA 1
ATOM 759 C C . GLY A 1 99 ? 7.501 -10.586 -21.969 1.00 71.62 99 GLY A C 1
ATOM 760 O O . GLY A 1 99 ? 6.988 -11.439 -22.686 1.00 71.62 99 GLY A O 1
ATOM 761 N N . ASN A 1 100 ? 6.824 -9.503 -21.577 1.00 70.25 100 ASN A N 1
ATOM 762 C CA . ASN A 1 100 ? 5.441 -9.246 -21.994 1.00 70.25 100 ASN A CA 1
ATOM 763 C C . ASN A 1 100 ? 5.316 -8.926 -23.492 1.00 70.25 100 ASN A C 1
ATOM 765 O O . ASN A 1 100 ? 4.307 -9.281 -24.091 1.00 70.25 100 ASN A O 1
ATOM 769 N N . LEU A 1 101 ? 6.325 -8.286 -24.093 1.00 69.06 101 LEU A N 1
ATOM 770 C CA . LEU A 1 101 ? 6.380 -8.048 -25.539 1.00 69.06 101 LEU A CA 1
ATOM 771 C C . LEU A 1 101 ? 6.729 -9.332 -26.306 1.00 69.06 101 LEU A C 1
ATOM 773 O O . LEU A 1 101 ? 6.090 -9.640 -27.303 1.00 69.06 101 LEU A O 1
ATOM 777 N N . ALA A 1 102 ? 7.690 -10.120 -25.816 1.00 59.91 102 ALA A N 1
ATOM 778 C CA . ALA A 1 102 ? 8.116 -11.373 -26.438 1.00 59.91 102 ALA A CA 1
ATOM 779 C C . ALA A 1 102 ? 7.034 -12.462 -26.384 1.00 59.91 102 ALA A C 1
ATOM 781 O O . ALA A 1 102 ? 6.950 -13.280 -27.292 1.00 59.91 102 ALA A O 1
ATOM 782 N N . LYS A 1 103 ? 6.144 -12.447 -25.382 1.00 53.16 103 LYS A N 1
ATOM 783 C CA . LYS A 1 103 ? 4.950 -13.312 -25.348 1.00 53.16 103 LYS A CA 1
ATOM 784 C C . LYS A 1 103 ? 3.948 -13.041 -26.483 1.00 53.16 103 LYS A C 1
ATOM 786 O O . LYS A 1 103 ? 3.014 -13.823 -26.620 1.00 53.16 103 LYS A O 1
ATOM 791 N N . ALA A 1 104 ? 4.145 -11.995 -27.291 1.00 52.41 104 ALA A N 1
ATOM 792 C CA . ALA A 1 104 ? 3.403 -11.800 -28.532 1.00 52.41 104 ALA A CA 1
ATOM 793 C C . ALA A 1 104 ? 3.945 -12.637 -29.715 1.00 52.41 104 ALA A C 1
ATOM 795 O O . ALA A 1 104 ? 3.156 -12.902 -30.608 1.00 52.41 104 ALA A O 1
ATOM 796 N N . ASP A 1 105 ? 5.208 -13.115 -29.700 1.00 48.19 105 ASP A N 1
ATOM 797 C CA . ASP A 1 105 ? 5.797 -13.867 -30.837 1.00 48.19 105 ASP A CA 1
ATOM 798 C C . ASP A 1 105 ? 6.730 -15.062 -30.493 1.00 48.19 105 ASP A C 1
ATOM 800 O O . ASP A 1 105 ? 6.943 -15.923 -31.342 1.00 48.19 105 ASP A O 1
ATOM 804 N N . ALA A 1 106 ? 7.288 -15.204 -29.282 1.00 48.88 106 ALA A N 1
ATOM 805 C CA . ALA A 1 106 ? 8.160 -16.338 -28.927 1.00 48.88 106 ALA A CA 1
ATOM 806 C C . ALA A 1 106 ? 8.313 -16.534 -27.402 1.00 48.88 106 ALA A C 1
ATOM 808 O O . ALA A 1 106 ? 9.097 -15.862 -26.733 1.00 48.88 106 ALA A O 1
ATOM 809 N N . ALA A 1 107 ? 7.612 -17.516 -26.833 1.00 43.38 107 ALA A N 1
ATOM 810 C CA . ALA A 1 107 ? 7.564 -17.777 -25.387 1.00 43.38 107 ALA A CA 1
ATOM 811 C C . ALA A 1 107 ? 8.766 -18.560 -24.794 1.00 43.38 107 ALA A C 1
ATOM 813 O O . ALA A 1 107 ? 8.639 -19.112 -23.704 1.00 43.38 107 ALA A O 1
ATOM 814 N N . VAL A 1 108 ? 9.921 -18.657 -25.465 1.00 44.56 108 VAL A N 1
ATOM 815 C CA . VAL A 1 108 ? 10.884 -19.746 -25.167 1.00 44.56 108 VAL A CA 1
ATOM 816 C C . VAL A 1 108 ? 12.149 -19.356 -24.377 1.00 44.56 108 VAL A C 1
ATOM 818 O O . VAL A 1 108 ? 12.783 -20.250 -23.831 1.00 44.56 108 VAL A O 1
ATOM 821 N N . LEU A 1 109 ? 12.531 -18.084 -24.203 1.00 43.84 109 LEU A N 1
ATOM 822 C CA . LEU A 1 109 ? 13.912 -17.780 -23.750 1.00 43.84 109 LEU A CA 1
ATOM 823 C C . LEU A 1 109 ? 14.122 -17.051 -22.411 1.00 43.84 109 LEU A C 1
ATOM 825 O O . LEU A 1 109 ? 15.254 -16.700 -22.105 1.00 43.84 109 LEU A O 1
ATOM 829 N N . LEU A 1 110 ? 13.107 -16.852 -21.567 1.00 47.00 110 LEU A N 1
ATOM 830 C CA . LEU A 1 110 ? 13.303 -16.143 -20.287 1.00 47.00 110 LEU A CA 1
ATOM 831 C C . LEU A 1 110 ? 12.784 -16.954 -19.096 1.00 47.00 110 LEU A C 1
ATOM 833 O O . LEU A 1 110 ? 11.763 -16.623 -18.498 1.00 47.00 110 LEU A O 1
ATOM 837 N N . LYS A 1 111 ? 13.507 -18.029 -18.756 1.00 42.31 111 LYS A N 1
ATOM 838 C CA . LYS A 1 111 ? 13.309 -18.806 -17.517 1.00 42.31 111 LYS A CA 1
ATOM 839 C C . LYS A 1 111 ? 13.863 -18.112 -16.260 1.00 42.31 111 LYS A C 1
ATOM 841 O O . LYS A 1 111 ? 13.495 -18.516 -15.167 1.00 42.31 111 LYS A O 1
ATOM 846 N N . ASP A 1 112 ? 14.633 -17.032 -16.420 1.00 44.25 112 ASP A N 1
ATOM 847 C CA . ASP A 1 112 ? 15.250 -16.272 -15.315 1.00 44.25 112 ASP A CA 1
ATOM 848 C C . ASP A 1 112 ? 14.515 -14.957 -14.992 1.00 44.25 112 ASP A C 1
ATOM 850 O O . ASP A 1 112 ? 15.054 -14.053 -14.349 1.00 44.25 112 ASP A O 1
ATOM 854 N N . ALA A 1 113 ? 13.269 -14.807 -15.453 1.00 49.72 113 ALA A N 1
ATOM 855 C CA . ALA A 1 113 ? 12.403 -13.700 -15.053 1.00 49.72 113 ALA A CA 1
ATOM 856 C C . ALA A 1 113 ? 11.835 -13.953 -13.648 1.00 49.72 113 ALA A C 1
ATOM 858 O O . ALA A 1 113 ? 10.623 -14.073 -13.469 1.00 49.72 113 ALA A O 1
ATOM 859 N N . ASP A 1 114 ? 12.712 -14.049 -12.650 1.00 55.50 114 ASP A N 1
ATOM 860 C CA . ASP A 1 114 ? 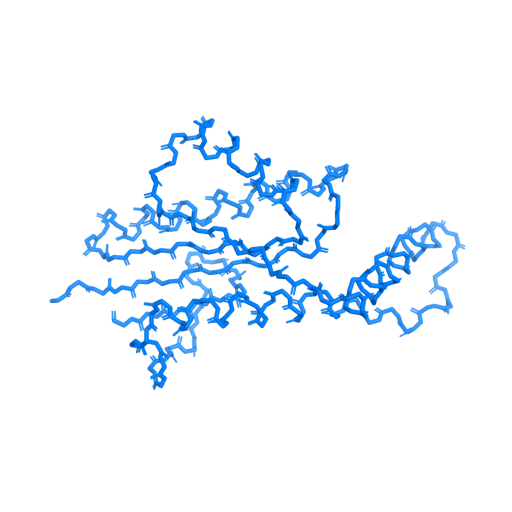12.295 -14.021 -11.255 1.00 55.50 114 ASP A CA 1
ATOM 861 C C . ASP A 1 114 ? 11.876 -12.577 -10.927 1.00 55.50 114 ASP A C 1
ATOM 863 O O . ASP A 1 114 ? 12.678 -11.708 -10.585 1.00 55.50 114 ASP A O 1
ATOM 867 N N . GLY A 1 115 ? 10.603 -12.271 -11.199 1.00 61.12 115 GLY A N 1
ATOM 868 C CA . GLY A 1 115 ? 9.967 -10.963 -10.993 1.00 61.12 115 GLY A CA 1
ATOM 869 C C . GLY A 1 115 ? 9.605 -10.685 -9.530 1.00 61.12 115 GLY A C 1
ATOM 870 O O . GLY A 1 115 ? 8.675 -9.920 -9.266 1.00 61.12 115 GLY A O 1
ATOM 871 N N . SER A 1 116 ? 10.271 -11.371 -8.603 1.00 80.50 116 SER A N 1
ATOM 872 C CA . SER A 1 116 ? 10.009 -11.373 -7.165 1.00 80.50 116 SER A CA 1
ATOM 873 C C . SER A 1 116 ? 10.765 -10.272 -6.428 1.00 80.50 116 SER A C 1
ATOM 875 O O . SER A 1 116 ? 10.203 -9.713 -5.494 1.00 80.50 116 SER A O 1
ATOM 877 N N . PHE A 1 117 ? 11.960 -9.870 -6.886 1.00 86.12 117 PHE A N 1
ATOM 878 C CA . PHE A 1 117 ? 12.822 -8.920 -6.167 1.00 86.12 117 PHE A CA 1
ATOM 879 C C . PHE A 1 117 ? 12.083 -7.656 -5.712 1.00 86.12 117 PHE A C 1
ATOM 881 O O . PHE A 1 117 ? 12.080 -7.322 -4.533 1.00 86.12 117 PHE A O 1
ATOM 888 N N . GLY A 1 118 ? 11.411 -6.958 -6.626 1.00 86.81 118 GLY A N 1
ATOM 889 C CA . GLY A 1 118 ? 10.693 -5.735 -6.297 1.00 86.81 118 GLY A CA 1
ATOM 890 C C . GLY A 1 118 ? 9.508 -5.973 -5.369 1.00 86.81 118 GLY A C 1
ATOM 891 O O . GLY A 1 118 ? 9.181 -5.101 -4.573 1.00 86.81 118 GLY A O 1
ATOM 892 N N . ARG A 1 119 ? 8.838 -7.123 -5.474 1.00 89.25 119 ARG A N 1
ATOM 893 C CA . ARG A 1 119 ? 7.772 -7.487 -4.537 1.00 89.25 119 ARG A CA 1
ATOM 894 C C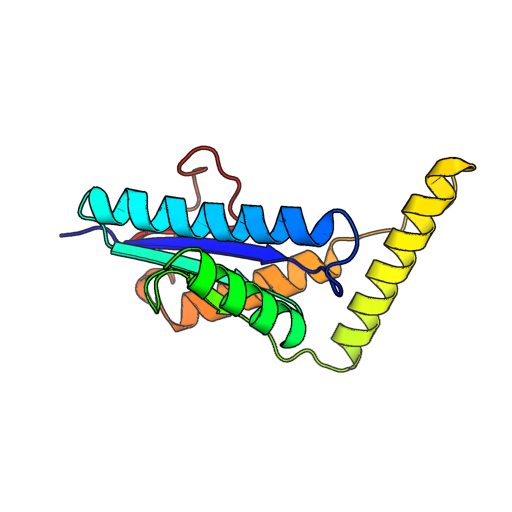 . ARG A 1 119 ? 8.373 -7.695 -3.147 1.00 89.25 119 ARG A C 1
ATOM 896 O O . ARG A 1 119 ? 7.987 -6.984 -2.231 1.00 89.25 119 ARG A O 1
ATOM 903 N N . ASP A 1 120 ? 9.357 -8.576 -3.036 1.00 90.19 120 ASP A N 1
ATOM 904 C CA . ASP A 1 120 ? 9.960 -8.983 -1.770 1.00 90.19 120 ASP A CA 1
ATOM 905 C C . ASP A 1 120 ? 10.624 -7.783 -1.058 1.00 90.19 120 ASP A C 1
ATOM 907 O O . ASP A 1 120 ? 10.460 -7.595 0.146 1.00 90.19 120 ASP A O 1
ATOM 911 N N . LEU A 1 121 ? 11.281 -6.895 -1.815 1.00 92.44 121 LEU A N 1
ATOM 912 C CA . LEU A 1 121 ? 11.843 -5.633 -1.322 1.00 92.44 121 LEU A CA 1
ATOM 913 C C . LEU A 1 121 ? 10.773 -4.725 -0.695 1.00 92.44 121 LEU A C 1
ATOM 915 O O . LEU A 1 121 ? 10.972 -4.176 0.390 1.00 92.44 121 LEU A O 1
ATOM 919 N N . LEU A 1 122 ? 9.641 -4.537 -1.382 1.00 93.88 122 LEU A N 1
ATOM 920 C CA . LEU A 1 122 ? 8.584 -3.642 -0.910 1.00 93.88 122 LEU A CA 1
ATOM 921 C C . LEU A 1 122 ? 7.768 -4.275 0.223 1.00 93.88 122 LEU A C 1
ATOM 923 O O . LEU A 1 122 ? 7.348 -3.550 1.121 1.00 93.88 122 LEU A O 1
ATOM 927 N N . GLU A 1 123 ? 7.580 -5.594 0.221 1.00 94.00 123 GLU A N 1
ATOM 928 C CA . GLU A 1 123 ? 6.951 -6.333 1.321 1.00 94.00 123 GLU A CA 1
ATOM 929 C C . GLU A 1 123 ? 7.800 -6.265 2.598 1.00 94.00 123 GLU A C 1
ATOM 931 O O . GLU A 1 123 ? 7.278 -5.935 3.662 1.00 94.00 123 GLU A O 1
ATOM 936 N N . ALA A 1 124 ? 9.121 -6.438 2.497 1.00 92.94 124 ALA A N 1
ATOM 937 C CA . ALA A 1 124 ? 10.022 -6.287 3.639 1.00 92.94 124 ALA A CA 1
ATOM 938 C C . ALA A 1 124 ? 10.029 -4.848 4.192 1.00 92.94 124 ALA A C 1
ATOM 940 O O . ALA A 1 124 ? 10.002 -4.631 5.408 1.00 92.94 124 ALA A O 1
ATOM 941 N N . ALA A 1 125 ? 10.033 -3.841 3.311 1.00 94.38 125 ALA A N 1
ATOM 942 C CA . ALA A 1 125 ? 9.946 -2.437 3.716 1.00 94.38 125 ALA A CA 1
ATOM 943 C C . ALA A 1 125 ? 8.606 -2.111 4.400 1.00 94.38 125 ALA A C 1
ATOM 945 O O . ALA A 1 125 ? 8.575 -1.382 5.401 1.00 94.38 125 ALA A O 1
ATOM 946 N N . LEU A 1 126 ? 7.509 -2.660 3.872 1.00 95.50 126 LEU A N 1
ATOM 947 C CA . LEU A 1 126 ? 6.161 -2.548 4.421 1.00 95.50 126 LEU A CA 1
ATOM 948 C C . LEU A 1 126 ? 6.097 -3.147 5.828 1.00 95.50 126 LEU A C 1
ATOM 950 O O . LEU A 1 126 ? 5.740 -2.443 6.773 1.00 95.50 126 LEU A O 1
ATOM 954 N N . GLU A 1 127 ? 6.503 -4.406 5.981 1.00 94.38 127 GLU A N 1
ATOM 955 C CA . GLU A 1 127 ? 6.513 -5.109 7.263 1.00 94.38 127 GLU A CA 1
ATOM 956 C C . GLU A 1 127 ? 7.374 -4.375 8.298 1.00 94.38 127 GLU A C 1
ATOM 958 O O . GLU A 1 127 ? 6.913 -4.095 9.406 1.00 94.38 127 GLU A O 1
ATOM 963 N N . SER A 1 128 ? 8.598 -3.980 7.932 1.00 94.12 128 SER A N 1
ATOM 964 C CA . SER A 1 128 ? 9.494 -3.234 8.824 1.00 94.12 128 SER A CA 1
ATOM 965 C C . SER A 1 128 ? 8.859 -1.930 9.317 1.00 94.12 128 SER A C 1
ATOM 967 O O . SER A 1 128 ? 8.977 -1.576 10.493 1.00 94.12 128 SER A O 1
ATOM 969 N N . SER A 1 129 ? 8.146 -1.221 8.439 1.00 95.38 129 SER A N 1
ATOM 970 C CA . SER A 1 129 ? 7.453 0.026 8.780 1.00 95.38 129 SER A CA 1
ATOM 971 C C . SER A 1 129 ? 6.274 -0.222 9.722 1.00 95.38 129 SER A C 1
ATOM 973 O O . SER A 1 129 ? 6.138 0.479 10.727 1.00 95.38 129 SER A O 1
ATOM 975 N N . ILE A 1 130 ? 5.479 -1.261 9.457 1.00 94.94 130 ILE A N 1
ATOM 976 C CA . ILE A 1 130 ? 4.355 -1.666 10.307 1.00 94.94 130 ILE A CA 1
ATOM 977 C C . ILE A 1 130 ? 4.846 -2.073 11.698 1.00 94.94 130 ILE A C 1
ATOM 979 O O . ILE A 1 130 ? 4.369 -1.542 12.698 1.00 94.94 130 ILE A O 1
ATOM 983 N N . LEU A 1 131 ? 5.850 -2.947 11.791 1.00 94.06 131 LEU A N 1
ATOM 984 C CA . LEU A 1 131 ? 6.373 -3.440 13.068 1.00 94.06 131 LEU A CA 1
ATOM 985 C C . LEU A 1 131 ? 7.096 -2.361 13.885 1.00 94.06 131 LEU A C 1
ATOM 987 O O . LEU A 1 131 ? 7.272 -2.522 15.096 1.00 94.06 131 LEU A O 1
ATOM 991 N N . LYS A 1 132 ? 7.553 -1.267 13.265 1.00 94.50 132 LYS A N 1
ATOM 992 C CA . LYS A 1 132 ? 8.060 -0.083 13.983 1.00 94.50 132 LYS A CA 1
ATOM 993 C C . LYS A 1 132 ? 6.940 0.685 14.680 1.00 94.50 132 LYS A C 1
ATOM 995 O O . LYS A 1 132 ? 7.161 1.150 15.793 1.00 94.50 132 LYS A O 1
ATOM 1000 N N . GLN A 1 133 ? 5.770 0.795 14.055 1.00 94.75 133 GLN A N 1
ATOM 1001 C CA . GLN A 1 133 ? 4.634 1.546 14.597 1.00 94.75 133 GLN A CA 1
ATOM 1002 C C . GLN A 1 133 ? 3.743 0.701 15.520 1.00 94.75 133 GLN A C 1
ATOM 1004 O O . GLN A 1 133 ? 3.236 1.199 16.520 1.00 94.75 133 GLN A O 1
ATOM 1009 N N . HIS A 1 134 ? 3.607 -0.591 15.228 1.00 92.88 134 HIS A N 1
ATOM 1010 C CA . HIS A 1 134 ? 2.757 -1.535 15.947 1.00 92.88 134 HIS A CA 1
ATOM 1011 C C . HIS A 1 134 ? 3.609 -2.610 16.626 1.00 92.88 134 HIS A C 1
ATOM 1013 O O . HIS A 1 134 ? 3.638 -3.771 16.221 1.00 92.88 134 HIS A O 1
ATOM 1019 N N . THR A 1 135 ? 4.334 -2.229 17.679 1.00 91.88 135 THR A N 1
ATOM 1020 C CA . THR A 1 135 ? 5.258 -3.139 18.381 1.00 91.88 135 THR A CA 1
ATOM 1021 C C . THR A 1 135 ? 4.564 -4.348 19.008 1.00 91.88 135 THR A C 1
ATOM 1023 O O . THR A 1 135 ? 5.196 -5.392 19.123 1.00 91.88 135 THR A O 1
ATOM 1026 N N . ALA A 1 136 ? 3.272 -4.249 19.337 1.00 90.44 136 ALA A N 1
ATOM 1027 C CA . ALA A 1 136 ? 2.455 -5.356 19.844 1.00 90.44 136 ALA A CA 1
ATOM 1028 C C . ALA A 1 136 ? 2.284 -6.516 18.839 1.00 90.44 136 ALA A C 1
ATOM 1030 O O . ALA A 1 136 ? 2.022 -7.648 19.244 1.00 90.44 136 ALA A O 1
ATOM 1031 N N . LEU A 1 137 ? 2.490 -6.260 17.539 1.00 88.62 137 LEU A N 1
ATOM 1032 C CA . LEU A 1 137 ? 2.511 -7.299 16.504 1.00 88.62 137 LEU A CA 1
ATOM 1033 C C . LEU A 1 137 ? 3.801 -8.131 16.530 1.00 88.62 137 LEU A C 1
ATOM 1035 O O . LEU A 1 137 ? 3.830 -9.232 15.978 1.00 88.62 137 LEU A O 1
ATOM 1039 N N . ARG A 1 138 ? 4.866 -7.652 17.190 1.00 83.00 138 ARG A N 1
ATOM 1040 C CA . ARG A 1 138 ? 6.120 -8.400 17.338 1.00 83.00 138 ARG A CA 1
ATOM 1041 C C . ARG A 1 138 ? 5.890 -9.570 18.298 1.00 83.00 138 ARG A C 1
ATOM 1043 O O . ARG A 1 138 ? 5.797 -9.373 19.503 1.00 83.00 138 ARG A O 1
ATOM 1050 N N . GLY A 1 139 ? 5.802 -10.783 17.756 1.00 67.06 139 GLY A N 1
ATOM 1051 C CA . GLY A 1 139 ? 5.613 -12.019 18.530 1.00 67.06 139 GLY A CA 1
ATOM 1052 C C . GLY A 1 139 ? 4.159 -12.480 18.692 1.00 67.06 139 GLY A C 1
ATOM 1053 O O . GLY A 1 139 ? 3.944 -13.570 19.212 1.00 67.06 139 GLY A O 1
ATOM 1054 N N . SER A 1 140 ? 3.186 -11.702 18.204 1.00 56.88 140 SER A N 1
ATOM 1055 C CA . SER A 1 140 ? 1.743 -11.976 18.356 1.00 56.88 140 SER A CA 1
ATOM 1056 C C . SER A 1 140 ? 1.000 -12.083 17.024 1.00 56.88 140 SER A C 1
ATOM 1058 O O . SER A 1 140 ? -0.224 -12.189 17.020 1.00 56.88 140 SER A O 1
ATOM 1060 N N . ALA A 1 141 ? 1.703 -11.994 15.889 1.00 53.28 141 ALA A N 1
ATOM 1061 C CA . ALA A 1 141 ? 1.068 -11.976 14.579 1.00 53.28 141 ALA A CA 1
ATOM 1062 C C . ALA A 1 141 ? 0.270 -13.270 14.370 1.00 53.28 141 ALA A C 1
ATOM 1064 O O . ALA A 1 141 ? 0.836 -14.347 14.178 1.00 53.28 141 ALA A O 1
ATOM 1065 N N . ALA A 1 142 ? -1.058 -13.162 14.415 1.00 52.34 142 ALA A N 1
ATOM 1066 C CA . ALA A 1 142 ? -1.948 -14.205 13.945 1.00 52.34 142 ALA A CA 1
ATOM 1067 C C . ALA A 1 142 ? -1.745 -14.346 12.429 1.00 52.34 142 ALA A C 1
ATOM 1069 O O . ALA A 1 142 ? -2.395 -13.679 11.626 1.00 52.34 142 ALA A O 1
ATOM 1070 N N . VAL A 1 143 ? -0.788 -15.188 12.037 1.00 51.31 143 VAL A N 1
ATOM 1071 C CA . VAL A 1 143 ? -0.588 -15.591 10.648 1.00 51.31 143 VAL A CA 1
ATOM 1072 C C . VAL A 1 143 ? -1.708 -16.566 10.309 1.00 51.31 143 VAL A C 1
ATOM 1074 O O . VAL A 1 143 ? -1.653 -17.743 10.655 1.00 51.31 143 VAL A O 1
ATOM 1077 N N . GLY A 1 144 ? -2.766 -16.068 9.675 1.00 54.00 144 GLY A N 1
ATOM 1078 C CA . GLY A 1 144 ? -3.858 -16.922 9.224 1.00 54.00 144 GLY A CA 1
ATOM 1079 C C . GLY A 1 144 ? -5.147 -16.162 8.962 1.00 54.00 144 GLY A C 1
ATOM 1080 O O . GLY A 1 144 ? -5.860 -15.787 9.888 1.00 54.00 144 GLY A O 1
ATOM 1081 N N . GLY A 1 145 ? -5.464 -15.984 7.681 1.00 60.88 145 GLY A N 1
ATOM 1082 C CA . GLY A 1 145 ? -6.740 -15.461 7.208 1.00 60.88 145 GLY A CA 1
ATOM 1083 C C . GLY A 1 145 ? -6.573 -14.509 6.030 1.00 60.88 145 GLY A C 1
ATOM 1084 O O . GLY A 1 145 ? -5.601 -13.765 5.946 1.00 60.88 145 GLY A O 1
ATOM 1085 N N . TYR A 1 146 ? -7.566 -14.501 5.145 1.00 79.69 146 TYR A N 1
ATOM 1086 C CA . TYR A 1 146 ? -7.780 -13.434 4.171 1.00 79.69 146 TYR A CA 1
ATOM 1087 C C . TYR A 1 146 ? -9.001 -12.638 4.624 1.00 79.69 146 TYR A C 1
ATOM 1089 O O . TYR A 1 146 ? -10.106 -12.911 4.140 1.00 79.69 146 TYR A O 1
ATOM 1097 N N . PRO A 1 147 ? -8.860 -11.717 5.603 1.00 85.00 147 PRO A N 1
ATOM 1098 C CA . PRO A 1 147 ? -9.951 -10.839 5.987 1.00 85.00 147 PRO A CA 1
ATOM 1099 C C . PRO A 1 147 ? -10.611 -10.267 4.744 1.00 85.00 147 PRO A C 1
ATOM 1101 O O . PRO A 1 147 ? -9.932 -9.759 3.847 1.00 85.00 147 PRO A O 1
ATOM 1104 N N . MET A 1 148 ? -11.937 -10.390 4.692 1.00 88.50 148 MET A N 1
ATOM 1105 C CA . MET A 1 148 ? -12.751 -9.861 3.598 1.00 88.50 148 MET A CA 1
ATOM 1106 C C . MET A 1 148 ? -12.444 -10.498 2.228 1.00 88.50 148 MET A C 1
ATOM 1108 O O . MET A 1 148 ? -12.742 -9.909 1.192 1.00 88.50 148 MET A O 1
ATOM 1112 N N . GLY A 1 149 ? -11.839 -11.692 2.207 1.00 88.88 149 GLY A N 1
ATOM 1113 C CA . GLY A 1 149 ? -11.463 -12.401 0.981 1.00 88.88 149 GLY A CA 1
ATOM 1114 C C . GLY A 1 149 ? -10.325 -11.737 0.201 1.00 88.88 149 GLY A C 1
ATOM 1115 O O . GLY A 1 149 ? -10.137 -12.039 -0.976 1.00 88.88 149 GLY A O 1
ATOM 1116 N N . VAL A 1 150 ? -9.583 -10.817 0.826 1.00 89.75 150 VAL A N 1
ATOM 1117 C CA . VAL A 1 150 ? -8.473 -10.099 0.194 1.00 89.75 150 VAL A CA 1
ATOM 1118 C C . VAL A 1 150 ? -7.147 -10.747 0.580 1.00 89.75 150 VAL A C 1
ATOM 1120 O O . VAL A 1 150 ? -6.863 -10.967 1.757 1.00 89.75 150 VAL A O 1
ATOM 1123 N N . GLN A 1 151 ? -6.320 -11.026 -0.428 1.00 90.06 151 GLN A N 1
ATOM 1124 C CA . GLN A 1 151 ? -4.931 -11.421 -0.235 1.00 90.06 151 GLN A CA 1
ATOM 1125 C C . GLN A 1 151 ? -4.096 -10.179 0.075 1.00 90.06 151 GLN A C 1
ATOM 1127 O O . GLN A 1 151 ? -3.703 -9.442 -0.827 1.00 90.06 151 GLN A O 1
ATOM 1132 N N . TRP A 1 152 ? -3.906 -9.925 1.366 1.00 92.50 152 TRP A N 1
ATOM 1133 C CA . TRP A 1 152 ? -3.043 -8.859 1.859 1.00 92.50 152 TRP A CA 1
ATOM 1134 C C . TRP A 1 152 ? -1.581 -9.290 1.793 1.00 92.50 152 TRP A C 1
ATOM 1136 O O . TRP A 1 152 ? -1.271 -10.446 2.077 1.00 92.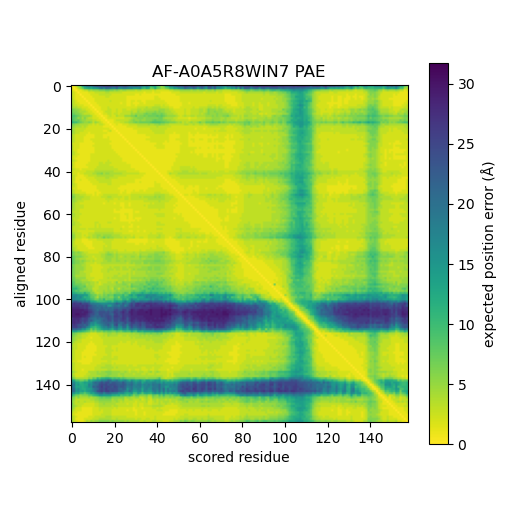50 152 TRP A O 1
ATOM 1146 N N . ASP A 1 153 ? -0.698 -8.344 1.482 1.00 92.94 153 ASP A N 1
ATOM 1147 C CA . ASP A 1 153 ? 0.749 -8.568 1.554 1.00 92.94 153 ASP A CA 1
ATOM 1148 C C . ASP A 1 153 ? 1.222 -8.519 3.024 1.00 92.94 153 ASP A C 1
ATOM 1150 O O . ASP A 1 153 ? 2.228 -9.115 3.390 1.00 92.94 153 ASP A O 1
ATOM 1154 N N . TYR A 1 154 ? 0.445 -7.863 3.898 1.00 93.00 154 TYR A N 1
ATOM 1155 C CA . TYR A 1 154 ? 0.567 -7.964 5.351 1.00 93.00 154 TYR A CA 1
ATOM 1156 C C . TYR A 1 154 ? -0.811 -7.951 6.020 1.00 93.00 154 TYR A C 1
ATOM 1158 O O . TYR A 1 154 ? -1.659 -7.115 5.698 1.00 93.00 154 TYR A O 1
ATOM 1166 N N . TYR A 1 155 ? -1.019 -8.820 7.006 1.00 93.62 155 TYR A N 1
ATOM 1167 C CA . TYR A 1 155 ? -2.140 -8.721 7.936 1.00 93.62 155 TYR A CA 1
ATOM 1168 C C . TYR A 1 155 ? -1.698 -9.101 9.350 1.00 93.62 155 TYR A C 1
ATOM 1170 O O . TYR A 1 155 ? -1.018 -10.107 9.543 1.00 93.62 155 TYR A O 1
ATOM 1178 N N . GLY A 1 156 ? -2.117 -8.314 10.340 1.00 91.56 156 GLY A N 1
ATOM 1179 C CA . GLY A 1 156 ? -1.894 -8.608 11.751 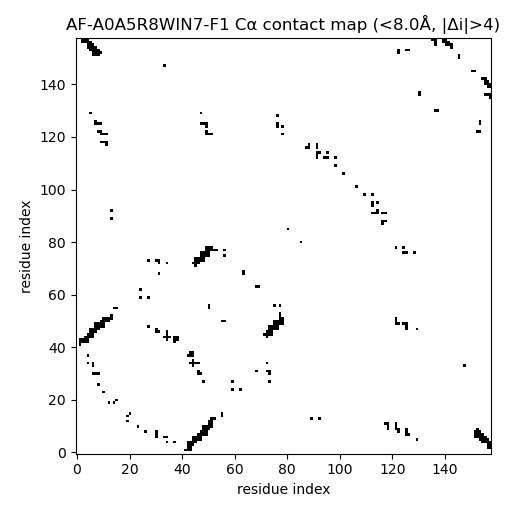1.00 91.56 156 GLY A CA 1
ATOM 1180 C C . GLY A 1 156 ? -2.987 -8.019 12.635 1.00 91.56 156 GLY A C 1
ATOM 1181 O O . GLY A 1 156 ? -3.617 -7.023 12.277 1.00 91.56 156 GLY A O 1
ATOM 1182 N N . SER A 1 157 ? -3.210 -8.627 13.800 1.00 91.88 157 SER A N 1
ATOM 1183 C CA . SER A 1 157 ? -4.151 -8.120 14.799 1.00 91.88 157 SER A CA 1
ATOM 1184 C C . SER A 1 157 ? -3.672 -8.358 16.228 1.00 91.88 157 SER A C 1
ATOM 1186 O O . SER A 1 157 ? -3.006 -9.365 16.469 1.00 91.88 157 SER A O 1
ATOM 1188 N N . TYR A 1 158 ? -4.024 -7.464 17.156 1.00 90.00 158 TYR A N 1
ATOM 1189 C CA . TYR A 1 158 ? -3.696 -7.545 18.589 1.00 90.00 158 TYR A CA 1
ATOM 1190 C C . TYR A 1 158 ? -4.710 -6.807 19.472 1.00 90.00 158 TYR A C 1
ATOM 1192 O O . TYR A 1 158 ? -5.521 -6.019 18.928 1.00 90.00 158 TYR A O 1
#

Sequence (158 aa):
MSTTHVFGMAKSSLDLLGAKRQKLELDFLRLVYACQHYQANGCQAFGYLAVTSAAIEQQVAKWATKYLVPPGLVQLVVPALSDAEQQSLLAEKGRNRLGNLAKADAAVLLKDADGSFGRDLLEAALESSILKQHTALRGSAAVGGYPMGVQWDYYGSY

Foldseek 3Di:
DAKEKEFEDEDLDPDCPDCNVVVLLVVLVVLQVLQVVSVVVRHHYAAEYEYADPVVVVVVVVSCVVVVRDPRRYYYQHDDDDPVLVVVSVVLVVVVVVCVVCVVPHNPPCPPSPSCSSVVVRLVSRVVVCCVVCVVQVVQFPPDDDVVVHDTSDIGMD

pLDDT: mean 86.72, std 14.99, range [42.31, 98.25]

Radius of gyration: 17.02 Å; Cα contacts (8 Å, |Δi|>4): 205; chains: 1; bounding box: 40×34×56 Å